Protein AF-A0A7C9CCK3-F1 (afdb_monomer)

Radius of gyration: 20.51 Å; Cα contacts (8 Å, |Δi|>4): 71; chains: 1; bounding box: 43×39×55 Å

Foldseek 3Di:
DVVVLVVLLVVLQVLLVVLVVLQVVLVPDPVLDFDDDDPPDPDGDDGDPNSVVSNVSSVVSNVSSVVSNVVSPLVVLPVVFDPVDPVRVVVSVVVVVVVVVVVVVVVVCCVPVVVVVD

InterPro domains:
  IPR000109 Proton-dependent oligopeptide transporter family [PF00854] (15-118)
  IPR036259 MFS transporter superfamily [G3DSA:1.20.1250.20] (3-118)

Structure (mmCIF, N/CA/C/O backbone):
data_AF-A0A7C9CCK3-F1
#
_entry.id   AF-A0A7C9CCK3-F1
#
loop_
_atom_site.group_PDB
_atom_site.id
_atom_site.type_symbol
_atom_site.label_atom_id
_atom_site.label_alt_id
_atom_site.label_comp_id
_atom_site.label_asym_id
_atom_site.label_entity_id
_atom_site.label_seq_id
_atom_site.pdbx_PDB_ins_code
_atom_site.Cartn_x
_atom_site.Cartn_y
_atom_site.Cartn_z
_atom_site.occupancy
_atom_site.B_iso_or_equiv
_atom_site.auth_seq_id
_atom_site.auth_comp_id
_atom_site.auth_asym_id
_atom_site.auth_atom_id
_atom_site.pdbx_PDB_model_num
ATOM 1 N N . VAL A 1 1 ? -2.995 17.988 18.846 1.00 60.59 1 VAL A N 1
ATOM 2 C CA . VAL A 1 1 ? -3.009 16.570 18.413 1.00 60.59 1 VAL A CA 1
ATOM 3 C C . VAL A 1 1 ? -3.715 16.425 17.073 1.00 60.59 1 VAL A C 1
ATOM 5 O O . VAL A 1 1 ? -3.047 16.139 16.092 1.00 60.59 1 VAL A O 1
ATOM 8 N N . ILE A 1 2 ? -5.003 16.766 16.986 1.00 62.59 2 ILE A N 1
ATOM 9 C CA . ILE A 1 2 ? -5.821 16.626 15.769 1.00 62.59 2 ILE A CA 1
ATOM 10 C C . ILE A 1 2 ? -5.230 17.357 14.538 1.00 62.59 2 ILE A C 1
ATOM 12 O O . ILE A 1 2 ? -5.031 16.743 13.496 1.00 62.59 2 ILE A O 1
ATOM 16 N N . VAL A 1 3 ? -4.847 18.636 14.652 1.00 64.19 3 VAL A N 1
ATOM 17 C CA . VAL A 1 3 ? -4.257 19.411 13.529 1.00 64.19 3 VAL A CA 1
ATOM 18 C C . VAL A 1 3 ? -2.917 18.828 13.048 1.00 64.19 3 VAL A C 1
ATOM 20 O O . VAL A 1 3 ? -2.650 18.770 11.849 1.00 64.19 3 VAL A O 1
ATOM 23 N N . THR A 1 4 ? -2.091 18.337 13.974 1.00 67.56 4 THR A N 1
ATOM 24 C CA . THR 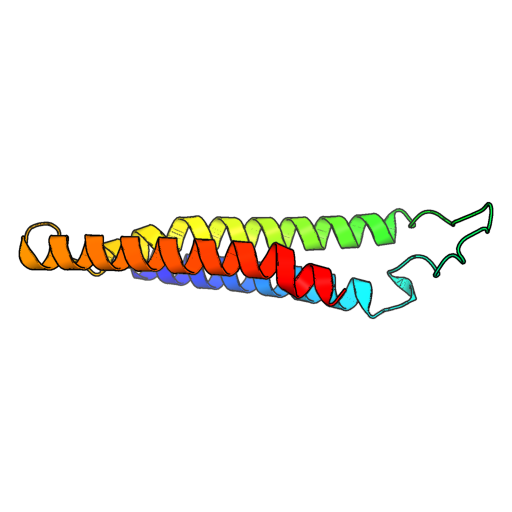A 1 4 ? -0.809 17.679 13.673 1.00 67.56 4 THR A CA 1
ATOM 25 C C . THR A 1 4 ? -1.024 16.338 12.962 1.00 67.56 4 THR A C 1
ATOM 27 O O . THR A 1 4 ? -0.311 16.030 12.009 1.00 67.56 4 THR A O 1
ATOM 30 N N . GLN A 1 5 ? -2.053 15.585 13.366 1.00 72.19 5 GLN A N 1
ATOM 31 C CA . GLN A 1 5 ? -2.449 14.319 12.749 1.00 72.19 5 GLN A CA 1
ATOM 32 C C . GLN A 1 5 ? -2.942 14.523 11.309 1.00 72.19 5 GLN A C 1
ATOM 34 O O . GLN A 1 5 ? -2.554 13.775 10.413 1.00 72.19 5 GLN A O 1
ATOM 39 N N . TYR A 1 6 ? -3.743 15.560 11.046 1.00 78.56 6 TYR A N 1
ATOM 40 C CA . TYR A 1 6 ? -4.182 15.893 9.685 1.00 78.56 6 TYR A CA 1
ATOM 41 C C . TYR A 1 6 ? -3.017 16.310 8.778 1.00 78.56 6 TYR A C 1
ATOM 43 O O . TYR A 1 6 ? -2.932 15.844 7.642 1.00 78.56 6 TYR A O 1
ATOM 51 N N . GLY A 1 7 ? -2.087 17.130 9.282 1.00 81.56 7 GLY A N 1
ATOM 52 C CA . GLY A 1 7 ? -0.897 17.535 8.528 1.00 81.56 7 GLY A CA 1
ATOM 53 C C . GLY A 1 7 ? 0.002 16.352 8.154 1.00 81.56 7 GLY A C 1
ATOM 54 O O . GLY A 1 7 ? 0.417 16.229 7.002 1.00 81.56 7 GLY A O 1
ATOM 55 N N . PHE A 1 8 ? 0.244 15.439 9.099 1.00 86.00 8 PHE A N 1
ATOM 56 C CA . PHE A 1 8 ? 1.011 14.220 8.839 1.00 86.00 8 PHE A CA 1
ATOM 57 C C . PHE A 1 8 ? 0.310 13.300 7.829 1.00 86.00 8 PHE A C 1
ATOM 59 O O . PHE A 1 8 ? 0.958 12.809 6.907 1.00 86.00 8 PHE A O 1
ATOM 66 N N . ASN A 1 9 ? -1.013 13.124 7.940 1.00 86.00 9 ASN A N 1
ATOM 67 C CA . ASN A 1 9 ? -1.789 12.329 6.985 1.00 86.00 9 ASN A CA 1
ATOM 68 C C . ASN A 1 9 ? -1.691 12.882 5.554 1.00 86.00 9 ASN A C 1
ATOM 70 O O . ASN A 1 9 ? -1.452 12.121 4.618 1.00 86.00 9 ASN A O 1
ATOM 74 N N . LEU A 1 10 ? -1.809 14.201 5.371 1.00 88.88 10 LEU A N 1
ATOM 75 C CA . LEU A 1 10 ? -1.656 14.828 4.053 1.00 88.88 10 LEU A CA 1
ATOM 76 C C . LEU A 1 10 ? -0.251 14.617 3.476 1.00 88.88 10 LEU A C 1
ATOM 78 O O . LEU A 1 10 ? -0.113 14.286 2.296 1.00 88.88 10 LEU A O 1
ATOM 82 N N . LEU A 1 11 ? 0.784 14.741 4.312 1.00 91.06 11 LEU A N 1
ATOM 83 C CA . LEU A 1 11 ? 2.164 14.474 3.915 1.00 91.06 11 LEU A CA 1
ATOM 84 C C . LEU A 1 11 ? 2.329 13.027 3.426 1.00 91.06 11 LEU A C 1
ATOM 86 O O . LEU A 1 11 ? 2.771 12.814 2.298 1.00 91.06 11 LEU A O 1
ATOM 90 N N . VAL A 1 12 ? 1.945 12.026 4.225 1.00 92.56 12 VAL A N 1
ATOM 91 C CA . VAL A 1 12 ? 2.145 10.612 3.852 1.00 92.56 12 VAL A CA 1
ATOM 92 C C . VAL A 1 12 ? 1.308 10.202 2.640 1.00 92.56 12 VAL A C 1
ATOM 94 O O . VAL A 1 12 ? 1.777 9.413 1.819 1.00 92.56 12 VAL A O 1
ATOM 97 N N . ILE A 1 13 ? 0.114 10.782 2.468 1.00 92.25 13 ILE A N 1
ATOM 98 C CA . ILE A 1 13 ? -0.706 10.593 1.264 1.00 92.25 13 ILE A CA 1
ATOM 99 C C . ILE A 1 13 ? 0.017 11.162 0.041 1.00 92.25 13 ILE A C 1
ATOM 101 O O . ILE A 1 13 ? 0.121 10.469 -0.971 1.00 92.25 13 ILE A O 1
ATOM 105 N N . SER A 1 14 ? 0.568 12.377 0.128 1.00 93.88 14 SER A N 1
ATOM 106 C CA . SER A 1 14 ? 1.310 12.981 -0.985 1.00 93.88 14 SER A CA 1
ATOM 107 C C . SER A 1 14 ? 2.535 12.148 -1.387 1.00 93.88 14 SER A C 1
ATOM 109 O O . SER A 1 14 ? 2.751 11.905 -2.575 1.00 93.88 14 SER A O 1
ATOM 111 N N . VAL A 1 15 ? 3.274 11.614 -0.408 1.00 94.56 15 VAL A N 1
ATOM 112 C CA . VAL A 1 15 ? 4.430 10.735 -0.641 1.00 94.56 15 VAL A CA 1
ATOM 113 C C . VAL A 1 15 ? 4.006 9.428 -1.313 1.00 94.56 15 VAL A C 1
ATOM 115 O O . VAL A 1 15 ? 4.632 8.997 -2.282 1.00 94.56 15 VAL A O 1
ATOM 118 N N . ARG A 1 16 ? 2.909 8.814 -0.851 1.00 94.44 16 ARG A N 1
ATOM 119 C CA . ARG A 1 16 ? 2.366 7.595 -1.464 1.00 94.44 16 ARG A CA 1
ATOM 120 C C . ARG A 1 16 ? 1.949 7.832 -2.915 1.00 94.44 16 ARG A C 1
ATOM 122 O O . ARG A 1 16 ? 2.251 7.004 -3.771 1.00 94.44 16 ARG A O 1
ATOM 129 N N . LEU A 1 17 ? 1.271 8.950 -3.191 1.00 94.75 17 LEU A N 1
ATOM 130 C CA . LEU A 1 17 ? 0.829 9.312 -4.540 1.00 94.75 17 LEU A CA 1
ATOM 131 C C . LEU A 1 17 ? 2.015 9.479 -5.488 1.00 94.75 17 LEU A C 1
ATOM 133 O O . LEU A 1 17 ? 1.977 8.953 -6.598 1.00 94.75 17 LEU A O 1
ATOM 137 N N . GLN A 1 18 ? 3.083 10.145 -5.049 1.00 94.81 18 GLN A N 1
ATOM 138 C CA . GLN A 1 18 ? 4.312 10.260 -5.836 1.00 94.81 18 GLN A CA 1
ATOM 139 C C . GLN A 1 18 ? 4.932 8.886 -6.113 1.00 94.81 18 GLN A C 1
ATOM 141 O O . GLN A 1 18 ? 5.227 8.583 -7.266 1.00 94.81 18 GLN A O 1
ATOM 146 N N . GLY A 1 19 ? 5.063 8.028 -5.094 1.00 94.94 19 GLY A N 1
ATOM 147 C CA . GLY A 1 19 ? 5.621 6.681 -5.247 1.00 94.94 19 GLY A CA 1
ATOM 148 C C . GLY A 1 19 ? 4.869 5.829 -6.273 1.00 94.94 19 GLY A C 1
ATOM 149 O O . GLY A 1 19 ? 5.483 5.311 -7.205 1.00 94.94 19 GLY A O 1
ATOM 150 N N . VAL A 1 20 ? 3.538 5.752 -6.158 1.00 94.62 20 VAL A N 1
ATOM 151 C CA . VAL A 1 20 ? 2.695 4.980 -7.089 1.00 94.62 20 VAL A CA 1
ATOM 152 C C . VAL A 1 20 ? 2.714 5.592 -8.489 1.00 94.62 20 VAL A C 1
ATOM 154 O O . VAL A 1 20 ? 2.793 4.861 -9.469 1.00 94.62 20 VAL A O 1
ATOM 157 N N . THR A 1 21 ? 2.709 6.923 -8.602 1.00 94.50 21 THR A N 1
ATOM 158 C CA . THR A 1 21 ? 2.779 7.604 -9.905 1.00 94.50 21 THR A CA 1
ATOM 159 C C . THR A 1 21 ? 4.086 7.286 -10.626 1.00 94.50 21 THR A C 1
ATOM 161 O O . THR A 1 21 ? 4.063 6.936 -11.803 1.00 94.50 21 THR A O 1
ATOM 164 N N . ILE A 1 22 ? 5.226 7.348 -9.928 1.00 93.56 22 ILE A N 1
ATOM 165 C CA . ILE A 1 22 ? 6.531 6.996 -10.506 1.00 93.56 22 ILE A CA 1
ATOM 166 C C . ILE A 1 22 ? 6.541 5.521 -10.927 1.00 93.56 22 ILE A C 1
ATOM 168 O O . ILE A 1 22 ? 7.027 5.200 -12.011 1.00 93.56 22 ILE A O 1
ATOM 172 N N . LEU A 1 23 ? 5.961 4.634 -10.113 1.00 93.00 23 LEU A N 1
ATOM 173 C CA . LEU A 1 23 ? 5.877 3.205 -10.413 1.00 93.00 23 LEU A CA 1
ATOM 174 C C . LEU A 1 23 ? 5.062 2.944 -11.691 1.00 93.00 23 LEU A C 1
ATOM 176 O O . LEU A 1 23 ? 5.532 2.242 -12.582 1.00 93.00 23 LEU A O 1
ATOM 180 N N . THR A 1 24 ? 3.899 3.584 -11.831 1.00 92.44 24 THR A N 1
ATOM 181 C CA . THR A 1 24 ? 3.053 3.506 -13.033 1.00 92.44 24 THR A CA 1
ATOM 182 C C . THR A 1 24 ? 3.752 4.077 -14.268 1.00 92.44 24 THR A C 1
ATOM 184 O O . THR A 1 24 ? 3.698 3.499 -15.350 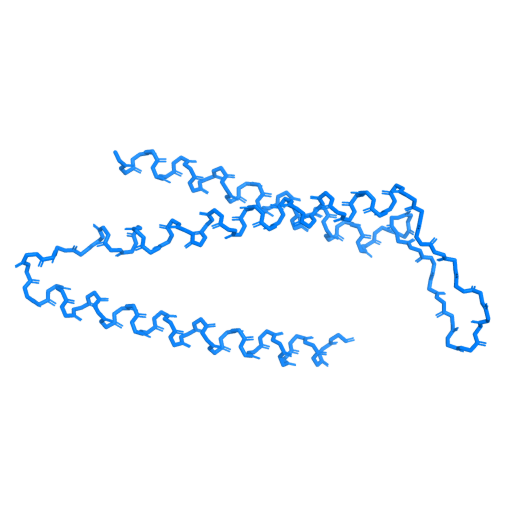1.00 92.44 24 THR A O 1
ATOM 187 N N . ILE A 1 25 ? 4.461 5.199 -14.132 1.00 91.00 25 ILE A N 1
ATOM 188 C CA . ILE A 1 25 ? 5.232 5.776 -15.242 1.00 91.00 25 ILE A CA 1
ATOM 189 C C . ILE A 1 25 ? 6.348 4.813 -15.684 1.00 91.00 25 ILE A C 1
ATOM 191 O O . ILE A 1 25 ? 6.585 4.652 -16.883 1.00 91.00 25 ILE A O 1
ATOM 195 N N . SER A 1 26 ? 6.993 4.132 -14.732 1.00 88.75 26 SER A N 1
ATOM 196 C CA . SER A 1 26 ? 8.059 3.160 -14.993 1.00 88.75 26 SER A CA 1
ATOM 197 C C . SER A 1 26 ? 7.588 1.941 -15.794 1.00 88.75 26 SER A C 1
ATOM 199 O O . SER A 1 26 ? 8.387 1.365 -16.530 1.00 88.75 26 SER A O 1
ATOM 201 N N . THR A 1 27 ? 6.317 1.537 -15.676 1.00 86.88 27 THR A N 1
ATOM 202 C CA . THR A 1 27 ? 5.764 0.390 -16.422 1.00 86.88 27 THR A CA 1
ATOM 203 C C . THR A 1 27 ? 5.246 0.771 -17.810 1.00 86.88 27 THR A C 1
ATOM 205 O O . THR A 1 27 ? 5.299 -0.054 -18.730 1.00 86.88 27 THR A O 1
ATOM 208 N N . ILE A 1 28 ? 4.792 2.018 -17.985 1.00 86.94 28 ILE A N 1
ATOM 209 C CA . ILE A 1 28 ? 4.255 2.533 -19.253 1.00 86.94 28 ILE A CA 1
ATOM 210 C C . ILE A 1 28 ? 5.375 2.962 -20.209 1.00 86.94 28 ILE A C 1
ATOM 212 O O . ILE A 1 28 ? 5.289 2.696 -21.408 1.00 86.94 28 ILE A O 1
ATOM 216 N N . ILE A 1 29 ? 6.431 3.621 -19.714 1.00 87.12 29 ILE A N 1
ATOM 217 C CA . ILE A 1 29 ? 7.494 4.153 -20.576 1.00 87.12 29 ILE A CA 1
ATOM 218 C C . ILE A 1 29 ? 8.471 3.030 -20.973 1.00 87.12 29 ILE A C 1
ATOM 220 O O . ILE A 1 29 ? 9.194 2.516 -20.116 1.00 87.12 29 ILE A O 1
ATOM 224 N N . PRO A 1 30 ? 8.595 2.692 -22.272 1.00 78.38 30 PRO A N 1
ATOM 225 C CA . PRO A 1 30 ? 9.447 1.596 -22.732 1.00 78.38 30 PRO A CA 1
ATOM 226 C C . PRO A 1 30 ? 10.945 1.818 -22.466 1.00 78.38 30 PRO A C 1
ATOM 228 O O . PRO A 1 30 ? 11.685 0.848 -22.386 1.00 78.38 30 PRO A O 1
ATOM 231 N N . SER A 1 31 ? 11.397 3.062 -22.26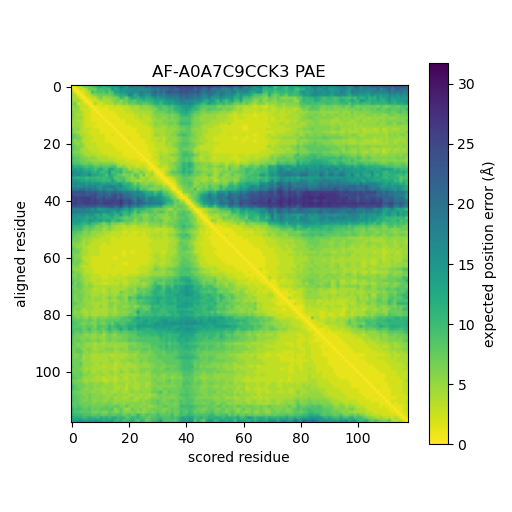7 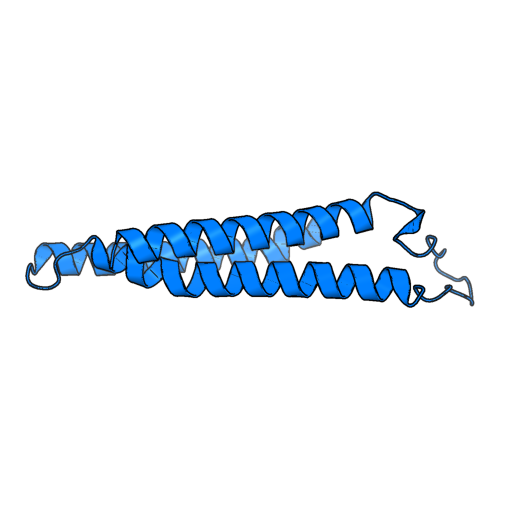1.00 77.44 31 SER A N 1
ATOM 232 C CA . SER A 1 31 ? 12.786 3.373 -21.883 1.00 77.44 31 SER A CA 1
ATOM 233 C C . SER A 1 31 ? 13.113 3.052 -20.416 1.00 77.44 31 SER A C 1
ATOM 235 O O . SER A 1 31 ? 14.284 2.884 -20.072 1.00 77.44 31 SER A O 1
ATOM 237 N N . LEU A 1 32 ? 12.104 2.977 -19.539 1.00 75.62 32 LEU A N 1
ATOM 238 C CA . LEU A 1 32 ? 12.271 2.705 -18.104 1.00 75.62 3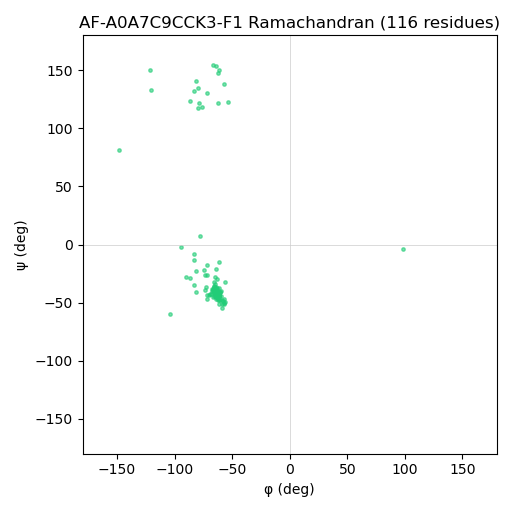2 LEU A CA 1
ATOM 239 C C . LEU A 1 32 ? 12.109 1.221 -17.748 1.00 75.62 32 LEU A C 1
ATOM 241 O O . LEU A 1 32 ? 12.331 0.846 -16.599 1.00 75.62 32 LEU A O 1
ATOM 245 N N . ARG A 1 33 ? 11.794 0.373 -18.732 1.00 80.12 33 ARG A N 1
ATOM 246 C CA . ARG A 1 33 ? 11.709 -1.083 -18.584 1.00 80.12 33 ARG A CA 1
ATOM 247 C C . ARG A 1 33 ? 12.668 -1.792 -19.547 1.00 80.12 33 ARG A C 1
ATOM 249 O O . ARG A 1 33 ? 12.957 -1.258 -20.619 1.00 80.12 33 ARG A O 1
ATOM 256 N N . PRO A 1 34 ? 13.189 -2.977 -19.195 1.00 78.44 34 PRO A N 1
ATOM 257 C CA . PRO A 1 34 ? 13.920 -3.802 -20.148 1.00 78.44 34 PRO A CA 1
ATOM 258 C C . PRO A 1 34 ? 12.992 -4.260 -21.293 1.00 78.44 34 PRO A C 1
ATOM 260 O O . PRO A 1 34 ? 11.773 -4.346 -21.106 1.00 78.44 34 PRO A O 1
ATOM 263 N N . PRO A 1 35 ? 13.537 -4.536 -22.491 1.00 77.38 35 PRO A N 1
ATOM 264 C CA . PRO A 1 35 ? 12.753 -5.050 -23.609 1.00 77.38 35 PRO A CA 1
ATOM 265 C C . PRO A 1 35 ? 12.154 -6.424 -23.275 1.00 77.38 35 PRO A C 1
ATOM 267 O O . PRO A 1 35 ? 12.755 -7.219 -22.554 1.00 77.38 35 PRO A O 1
ATOM 270 N N . THR A 1 36 ? 10.966 -6.710 -23.812 1.00 73.25 36 THR A N 1
ATOM 271 C CA . THR A 1 36 ? 10.272 -7.990 -23.611 1.00 73.25 36 THR A CA 1
ATOM 272 C C . THR A 1 36 ? 11.096 -9.139 -24.186 1.00 73.25 36 THR A C 1
ATOM 274 O O . THR A 1 36 ? 11.386 -9.146 -25.383 1.00 73.25 36 THR A O 1
ATOM 277 N N . CYS A 1 37 ? 11.452 -10.120 -23.358 1.00 76.38 37 CYS A N 1
ATOM 278 C CA . CYS A 1 37 ? 12.091 -11.343 -23.831 1.00 76.38 37 CYS A CA 1
ATOM 279 C C . CYS A 1 37 ? 11.047 -12.323 -24.370 1.00 76.38 37 CYS A C 1
ATOM 281 O O . CYS A 1 37 ? 9.989 -12.488 -23.768 1.00 76.38 37 CYS A O 1
ATOM 283 N N . GLN A 1 38 ? 11.363 -13.012 -25.466 1.00 71.38 38 GLN A N 1
ATOM 284 C CA . GLN A 1 38 ? 10.580 -14.166 -25.904 1.00 71.38 38 GLN A CA 1
ATOM 285 C C . GLN A 1 38 ? 10.964 -15.400 -25.085 1.00 71.38 38 GLN A C 1
ATOM 287 O O . GLN A 1 38 ? 12.156 -15.676 -24.894 1.00 71.38 38 GLN A O 1
ATOM 292 N N . GLU A 1 39 ? 9.956 -16.147 -24.634 1.00 61.12 39 GLU A N 1
ATOM 293 C CA . GLU A 1 39 ? 10.145 -17.454 -24.005 1.00 61.12 39 GLU A CA 1
ATOM 294 C C . GLU A 1 39 ? 10.968 -18.364 -24.934 1.00 61.12 39 GLU A C 1
ATOM 296 O O . GLU A 1 39 ? 10.625 -18.555 -26.100 1.00 61.12 39 GLU A O 1
ATOM 301 N N . GLY A 1 40 ? 12.100 -18.875 -24.439 1.00 64.31 40 GLY A N 1
ATOM 302 C CA . GLY A 1 40 ? 13.029 -19.719 -25.205 1.00 64.31 40 GLY A CA 1
ATOM 303 C C . GLY A 1 40 ? 14.258 -19.009 -25.794 1.00 64.31 40 GLY A C 1
ATOM 304 O O . GLY A 1 40 ? 15.129 -19.680 -26.344 1.00 64.31 40 GLY A O 1
ATOM 305 N N . SER A 1 41 ? 14.387 -17.685 -25.650 1.00 62.28 41 SER A N 1
ATOM 306 C CA . SER A 1 41 ? 15.624 -16.966 -26.000 1.00 62.28 41 SER A CA 1
ATOM 307 C C . SER A 1 41 ? 16.653 -17.031 -24.860 1.00 62.28 41 SER A C 1
ATOM 309 O O . SER A 1 41 ? 16.346 -16.776 -23.699 1.00 62.28 41 SER A O 1
ATOM 311 N N . SER A 1 42 ? 17.904 -17.372 -25.178 1.00 61.62 42 SER A N 1
ATOM 312 C CA . SER A 1 42 ? 18.976 -17.604 -24.195 1.00 61.62 42 SER A CA 1
ATOM 313 C C . SER A 1 42 ? 19.607 -16.329 -23.616 1.00 61.62 42 SER A C 1
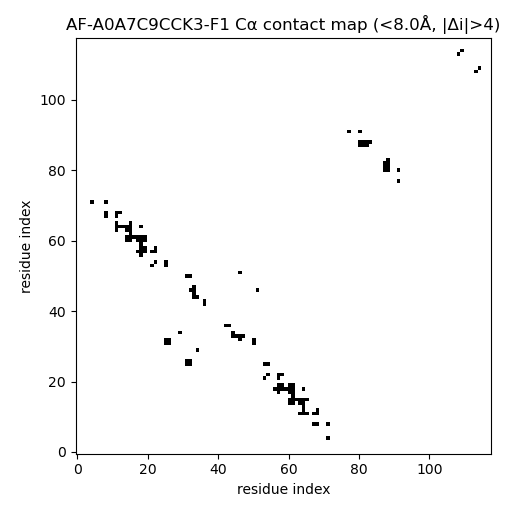ATOM 315 O O . SER A 1 42 ? 20.616 -16.413 -22.922 1.00 61.62 42 SER A O 1
ATOM 317 N N . SER A 1 43 ? 19.070 -15.143 -23.916 1.00 62.81 43 SER A N 1
ATOM 318 C CA . SER A 1 43 ? 19.670 -13.868 -23.511 1.00 62.81 43 SER A CA 1
ATOM 319 C C . SER A 1 43 ? 18.599 -12.807 -23.263 1.00 62.81 43 SER A C 1
ATOM 321 O O . SER A 1 43 ? 18.310 -11.971 -24.119 1.00 62.81 43 SER A O 1
ATOM 323 N N . CYS A 1 44 ? 17.993 -12.842 -22.074 1.00 72.88 44 CYS A N 1
ATOM 324 C CA . CYS A 1 44 ? 17.320 -11.664 -21.535 1.00 72.88 44 CYS A CA 1
ATOM 325 C C . CYS A 1 44 ? 18.361 -10.628 -21.117 1.00 72.88 44 CYS A C 1
ATOM 327 O O . CYS A 1 44 ? 19.284 -10.934 -20.361 1.00 72.88 44 CYS A O 1
ATOM 329 N N . ILE A 1 45 ? 18.177 -9.383 -21.549 1.00 77.38 45 ILE A N 1
ATOM 330 C CA . ILE A 1 45 ? 19.003 -8.264 -21.094 1.00 77.38 45 ILE A CA 1
ATOM 331 C C . ILE A 1 45 ? 18.503 -7.850 -19.705 1.00 77.38 45 ILE A C 1
ATOM 333 O O . ILE A 1 45 ? 17.331 -7.506 -19.543 1.00 77.38 45 ILE A O 1
ATOM 337 N N . GLN A 1 46 ? 19.379 -7.892 -18.696 1.00 77.88 46 GLN A N 1
ATOM 338 C CA . GLN A 1 46 ? 19.045 -7.388 -17.361 1.00 77.88 46 GLN A CA 1
ATOM 339 C C . GLN A 1 46 ? 18.722 -5.889 -17.393 1.00 77.88 46 GLN A C 1
ATOM 341 O O . GLN A 1 46 ? 19.267 -5.130 -18.195 1.00 77.88 46 GLN A O 1
ATOM 346 N N . ALA A 1 47 ? 17.856 -5.462 -16.471 1.00 78.75 47 ALA A N 1
ATOM 347 C CA . ALA A 1 47 ? 17.537 -4.054 -16.277 1.00 78.75 47 ALA A CA 1
ATOM 348 C C . ALA A 1 47 ? 18.804 -3.235 -15.986 1.00 78.75 47 ALA A C 1
ATOM 350 O O . ALA A 1 47 ? 19.668 -3.645 -15.207 1.00 78.75 47 ALA A O 1
ATOM 351 N N . ASN A 1 48 ? 18.897 -2.055 -16.596 1.00 84.38 48 ASN A N 1
ATOM 352 C CA . ASN A 1 48 ? 20.007 -1.134 -16.364 1.00 84.38 48 ASN A CA 1
ATOM 353 C C . ASN A 1 48 ? 19.965 -0.598 -14.915 1.00 84.38 48 ASN A C 1
ATOM 355 O O . ASN A 1 48 ? 18.892 -0.490 -14.317 1.00 84.38 48 ASN A O 1
ATOM 359 N N . GLY A 1 49 ? 21.109 -0.194 -14.355 1.00 85.69 49 GLY A N 1
ATOM 360 C CA . GLY A 1 49 ? 21.203 0.354 -12.998 1.00 85.69 49 GLY A CA 1
ATOM 361 C C . GLY A 1 49 ? 20.291 1.565 -12.764 1.00 85.69 49 GLY A C 1
ATOM 362 O O . GLY A 1 49 ? 19.744 1.723 -11.676 1.00 85.69 49 GLY A O 1
ATOM 363 N N . THR A 1 50 ? 20.044 2.377 -13.795 1.00 84.56 50 THR A N 1
ATOM 364 C CA . THR A 1 50 ? 19.097 3.503 -13.733 1.00 84.56 50 THR A CA 1
ATOM 365 C C . THR A 1 50 ? 17.637 3.048 -13.656 1.00 84.56 50 THR A C 1
ATOM 367 O O . THR A 1 50 ? 16.889 3.569 -12.833 1.00 84.56 50 THR A O 1
ATOM 370 N N . GLN A 1 51 ? 17.237 2.049 -14.452 1.00 87.38 51 GLN A N 1
ATOM 371 C CA . GLN A 1 51 ? 15.890 1.458 -14.417 1.00 87.38 51 GLN A CA 1
ATOM 372 C C . GLN A 1 51 ? 15.617 0.826 -13.048 1.00 87.38 51 GLN A C 1
ATOM 374 O O . GLN A 1 51 ? 14.577 1.061 -12.434 1.00 87.38 51 GLN A O 1
ATOM 379 N N . LEU A 1 52 ? 16.603 0.093 -12.525 1.00 89.50 52 LEU A N 1
ATOM 380 C CA . LEU A 1 52 ? 16.524 -0.522 -11.207 1.00 89.50 52 LEU A CA 1
ATOM 381 C C . LEU A 1 52 ? 16.473 0.526 -10.085 1.00 89.50 52 LEU A C 1
ATOM 383 O O . LEU A 1 52 ? 15.705 0.367 -9.139 1.00 89.50 52 LEU A O 1
ATOM 387 N N . GLY A 1 53 ? 17.254 1.605 -10.196 1.00 91.19 53 GLY A N 1
ATOM 388 C CA . GLY A 1 53 ? 17.265 2.702 -9.228 1.00 91.19 53 GLY A CA 1
ATOM 389 C C . GLY A 1 53 ? 15.928 3.442 -9.149 1.00 91.19 53 GLY A C 1
ATOM 390 O O . GLY A 1 53 ? 15.422 3.672 -8.051 1.00 91.19 53 GLY A O 1
ATOM 391 N N . VAL A 1 54 ? 15.316 3.753 -10.298 1.00 90.38 54 VAL A N 1
ATOM 392 C CA . VAL A 1 54 ? 13.984 4.383 -10.361 1.00 90.38 54 VAL A CA 1
ATOM 393 C C . VAL A 1 54 ? 12.918 3.471 -9.752 1.00 90.38 54 VAL A C 1
ATOM 395 O O . VAL A 1 54 ? 12.105 3.936 -8.953 1.00 90.38 54 VAL A O 1
ATOM 398 N N . LEU A 1 55 ? 12.960 2.171 -10.060 1.00 91.31 55 LEU A N 1
ATOM 399 C CA . LEU A 1 55 ? 12.042 1.190 -9.485 1.00 91.31 55 LEU A CA 1
ATOM 400 C C . LEU A 1 55 ? 12.164 1.120 -7.954 1.00 91.31 55 LEU A C 1
ATOM 402 O O . LEU A 1 55 ? 11.155 1.186 -7.254 1.00 91.31 55 LEU A O 1
ATOM 406 N N . HIS A 1 56 ? 13.386 1.034 -7.419 1.00 93.75 56 HIS A N 1
ATOM 407 C CA . HIS A 1 56 ? 13.608 0.994 -5.970 1.00 93.75 56 HIS A CA 1
ATOM 408 C C . HIS A 1 56 ? 13.140 2.274 -5.284 1.00 93.75 56 HIS A C 1
ATOM 410 O O . HIS A 1 56 ? 12.501 2.208 -4.236 1.00 93.75 56 HIS A O 1
ATOM 416 N N . LEU A 1 57 ? 13.414 3.435 -5.879 1.00 94.00 57 LEU A N 1
ATOM 417 C CA . LEU A 1 57 ? 12.938 4.710 -5.355 1.00 94.00 57 LEU A CA 1
ATOM 418 C C . LEU A 1 57 ? 11.404 4.738 -5.275 1.00 94.00 57 LEU A C 1
ATOM 420 O O . LEU A 1 57 ? 10.849 5.083 -4.232 1.00 94.00 57 LEU A O 1
ATOM 424 N N . ALA A 1 58 ? 10.720 4.326 -6.345 1.00 94.25 58 ALA A N 1
ATOM 425 C CA . ALA A 1 58 ? 9.262 4.268 -6.389 1.00 94.25 58 ALA A CA 1
ATOM 426 C C . ALA A 1 58 ? 8.684 3.306 -5.337 1.00 94.25 58 ALA A C 1
ATOM 428 O O . ALA A 1 58 ? 7.724 3.646 -4.637 1.00 94.25 58 ALA A O 1
ATOM 429 N N . LEU A 1 59 ? 9.296 2.128 -5.177 1.00 94.31 59 LEU A N 1
ATOM 430 C CA . LEU A 1 59 ? 8.910 1.142 -4.167 1.00 94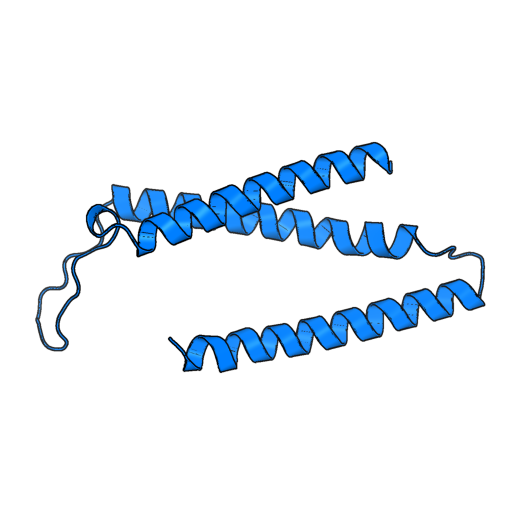.31 59 LEU A CA 1
ATOM 431 C C . LEU A 1 59 ? 9.110 1.673 -2.745 1.00 94.31 59 LEU A C 1
ATOM 433 O O . LEU A 1 59 ? 8.200 1.553 -1.927 1.00 94.31 59 LEU A O 1
ATOM 437 N N . TYR A 1 60 ? 10.245 2.312 -2.452 1.00 95.94 60 TYR A N 1
ATOM 438 C CA . TYR A 1 60 ? 10.507 2.874 -1.126 1.00 95.94 60 TYR A CA 1
ATOM 439 C C . TYR A 1 60 ? 9.556 4.019 -0.778 1.00 95.94 60 TYR A C 1
ATOM 441 O O . TYR A 1 60 ? 9.035 4.048 0.336 1.00 95.94 60 TYR A O 1
ATOM 449 N N . LEU A 1 61 ? 9.265 4.919 -1.721 1.00 93.94 61 LEU A N 1
ATOM 450 C CA . LEU A 1 61 ? 8.279 5.988 -1.520 1.00 93.94 61 LEU A CA 1
ATOM 451 C C . LEU A 1 61 ? 6.879 5.417 -1.259 1.00 93.94 61 LEU A C 1
ATOM 453 O O . LEU A 1 61 ? 6.182 5.847 -0.338 1.00 93.94 61 LEU A O 1
ATOM 457 N N . THR A 1 62 ? 6.484 4.400 -2.028 1.00 94.62 62 THR A N 1
ATOM 458 C CA . THR A 1 62 ? 5.188 3.727 -1.867 1.00 94.62 62 THR A CA 1
ATOM 459 C C . THR A 1 62 ? 5.092 3.002 -0.524 1.00 94.62 62 THR A C 1
ATOM 461 O O . THR A 1 62 ? 4.073 3.117 0.166 1.00 94.62 62 THR A O 1
ATOM 464 N N . ALA A 1 63 ? 6.147 2.288 -0.121 1.00 93.62 63 ALA A N 1
ATOM 465 C CA . ALA A 1 63 ? 6.221 1.583 1.155 1.00 93.62 63 ALA A CA 1
ATOM 466 C C . ALA A 1 63 ? 6.179 2.557 2.340 1.00 93.62 63 ALA A C 1
ATOM 468 O O . ALA A 1 63 ? 5.399 2.353 3.270 1.00 93.62 63 ALA A O 1
ATOM 469 N N . LEU A 1 64 ? 6.945 3.651 2.275 1.00 92.88 64 LEU A N 1
ATOM 470 C CA . LEU A 1 64 ? 6.975 4.684 3.308 1.00 92.88 64 LEU A CA 1
ATOM 471 C C . LEU A 1 64 ? 5.605 5.357 3.470 1.00 92.88 64 LEU A C 1
ATOM 473 O O . LEU A 1 64 ? 5.093 5.454 4.586 1.00 92.88 64 LEU A O 1
ATOM 477 N N . GLY A 1 65 ? 4.970 5.752 2.363 1.00 92.00 65 GLY A N 1
ATOM 478 C CA . GLY A 1 65 ? 3.634 6.350 2.391 1.00 92.00 65 GLY A CA 1
ATOM 479 C C . GLY A 1 65 ? 2.551 5.387 2.895 1.00 92.00 65 GLY A C 1
ATOM 480 O O . GLY A 1 65 ? 1.672 5.777 3.663 1.00 92.00 65 GLY A O 1
ATOM 481 N N . THR A 1 66 ? 2.627 4.106 2.522 1.00 91.50 66 THR A N 1
ATOM 482 C CA . THR A 1 66 ? 1.672 3.078 2.979 1.00 91.50 66 THR A CA 1
ATOM 483 C C . THR A 1 66 ? 1.841 2.768 4.467 1.00 91.50 66 THR A C 1
ATOM 485 O O . THR A 1 66 ? 0.846 2.674 5.189 1.00 91.50 66 THR A O 1
ATOM 488 N N . GLY A 1 67 ? 3.084 2.653 4.943 1.00 89.19 67 GLY A N 1
ATOM 489 C CA . GLY A 1 67 ? 3.391 2.421 6.354 1.00 89.19 67 GLY A CA 1
ATOM 490 C C . GLY A 1 67 ? 2.914 3.566 7.248 1.00 89.19 67 GLY A C 1
ATOM 491 O O . GLY A 1 67 ? 2.241 3.315 8.247 1.00 89.19 67 GLY A O 1
ATOM 492 N N . GLY A 1 68 ? 3.183 4.815 6.848 1.00 88.38 68 GLY A N 1
ATOM 493 C CA . GLY A 1 68 ? 2.755 6.003 7.593 1.00 88.38 68 GLY A CA 1
ATOM 494 C C . GLY A 1 68 ? 1.234 6.169 7.667 1.00 88.38 68 GLY A C 1
ATOM 495 O O . GLY A 1 68 ? 0.700 6.551 8.705 1.00 88.38 68 GLY A O 1
ATOM 496 N N . LEU A 1 69 ? 0.511 5.826 6.598 1.00 87.50 69 LEU A N 1
ATOM 497 C CA . LEU A 1 69 ? -0.954 5.850 6.608 1.00 87.50 69 LEU A CA 1
ATOM 498 C C . LEU A 1 69 ? -1.534 4.756 7.523 1.00 87.50 69 LEU A C 1
ATOM 500 O O . LEU A 1 69 ? -2.459 5.011 8.296 1.00 87.50 69 LEU A O 1
ATOM 504 N N . LYS A 1 70 ? -0.976 3.538 7.472 1.00 84.56 70 LYS A N 1
ATOM 505 C CA . LYS A 1 70 ? -1.453 2.401 8.276 1.00 84.56 70 LYS A CA 1
ATOM 506 C C . LYS A 1 70 ? -1.259 2.622 9.780 1.00 84.56 70 LYS A C 1
ATOM 508 O O . LYS A 1 70 ? -2.102 2.175 10.549 1.00 84.56 70 LYS A O 1
ATOM 513 N N . SER A 1 71 ? -0.196 3.307 10.208 1.00 84.94 71 SER A N 1
ATOM 514 C CA . SER A 1 71 ? 0.022 3.619 11.629 1.00 84.94 71 SER A CA 1
ATOM 515 C C . SER A 1 71 ? -0.940 4.682 12.170 1.00 84.94 71 SER A C 1
ATOM 517 O O . SER A 1 71 ? -1.239 4.688 13.361 1.00 84.94 71 SER A O 1
ATOM 519 N N . CYS A 1 72 ? -1.450 5.564 11.309 1.00 84.50 72 CYS A N 1
ATOM 520 C CA . CYS A 1 72 ? -2.306 6.679 11.717 1.00 84.50 72 CYS A CA 1
ATOM 521 C C . CYS A 1 72 ? -3.798 6.345 11.729 1.00 84.50 72 CYS A C 1
ATOM 523 O O . CYS A 1 72 ? -4.546 6.955 12.494 1.00 84.50 72 CYS A O 1
ATOM 525 N N . VAL A 1 73 ? -4.238 5.401 10.889 1.00 84.38 73 VAL A N 1
ATOM 526 C CA . VAL A 1 73 ? -5.668 5.111 10.688 1.00 84.38 73 VAL A CA 1
ATOM 527 C C . VAL A 1 73 ? -6.346 4.565 11.944 1.00 84.38 73 VAL A C 1
ATOM 529 O O . VAL A 1 73 ? -7.485 4.924 12.221 1.00 84.38 73 VAL A O 1
ATOM 532 N N . SER A 1 74 ? -5.654 3.733 12.728 1.00 84.31 74 SER A N 1
ATOM 533 C CA . SER A 1 74 ? -6.223 3.152 13.946 1.00 84.31 74 SER A CA 1
ATOM 534 C C . SER A 1 74 ? -6.373 4.190 15.050 1.00 84.31 74 SER A C 1
ATOM 536 O O . SER A 1 74 ? -7.429 4.241 15.662 1.00 84.31 74 SER A O 1
ATOM 538 N N . GLY A 1 75 ? -5.363 5.044 15.254 1.00 84.25 75 GLY A N 1
ATOM 539 C CA . GLY A 1 75 ? -5.432 6.130 16.236 1.00 84.25 75 GLY A CA 1
ATOM 540 C C . GLY A 1 75 ? -6.516 7.148 15.884 1.00 84.25 75 GLY A C 1
ATOM 541 O O . GLY A 1 75 ? -7.327 7.513 16.722 1.00 84.25 75 GLY A O 1
ATOM 542 N N . PHE A 1 76 ? -6.613 7.527 14.607 1.00 83.62 76 PHE A N 1
ATOM 543 C CA . PHE A 1 76 ? -7.687 8.410 14.154 1.00 83.62 76 PHE A CA 1
ATOM 544 C C . PHE A 1 76 ? -9.072 7.762 14.297 1.00 83.62 76 PHE A C 1
ATOM 546 O O . PHE A 1 76 ? -10.031 8.433 14.652 1.00 83.62 76 PHE A O 1
ATOM 553 N N . GLY A 1 77 ? -9.185 6.458 14.032 1.00 84.94 77 GLY A N 1
ATOM 554 C CA . GLY A 1 77 ? -10.430 5.716 14.208 1.00 84.94 77 GLY A CA 1
ATOM 555 C C . GLY A 1 77 ? -10.855 5.593 15.671 1.00 84.94 77 GLY A C 1
ATOM 556 O O . GLY A 1 77 ? -12.044 5.694 15.945 1.00 84.94 77 GLY A O 1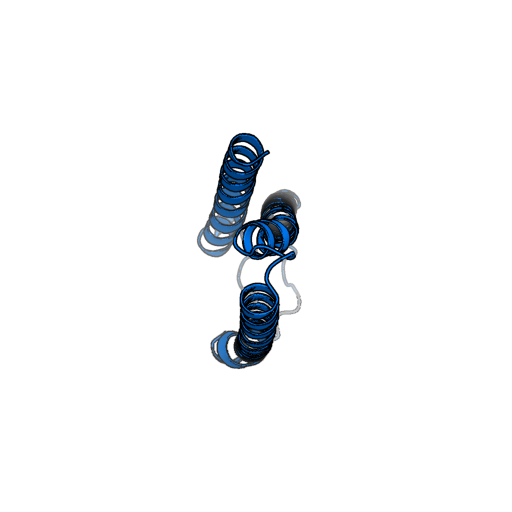
ATOM 557 N N . SER A 1 78 ? -9.914 5.398 16.601 1.00 85.62 78 SER A N 1
ATOM 558 C CA . SER A 1 78 ? -10.203 5.331 18.039 1.00 85.62 78 SER A CA 1
ATOM 559 C C . SER A 1 78 ? -10.536 6.693 18.638 1.00 85.62 78 SER A C 1
ATOM 561 O O . SER A 1 78 ? -11.441 6.764 19.456 1.00 85.62 78 SER A O 1
ATOM 563 N N . ASP A 1 79 ? -9.882 7.770 18.186 1.00 87.81 79 ASP A N 1
ATOM 564 C CA . ASP A 1 79 ? -10.118 9.142 18.671 1.00 87.81 79 ASP A CA 1
ATOM 565 C C . ASP A 1 79 ? -11.561 9.635 18.429 1.00 87.81 79 ASP A C 1
ATOM 567 O O . ASP A 1 79 ? -11.983 10.634 19.009 1.00 87.81 79 ASP A O 1
ATOM 571 N N . GLN A 1 80 ? -12.323 8.948 17.571 1.00 86.38 80 GLN A N 1
ATOM 572 C CA . GLN A 1 80 ? -13.727 9.247 17.281 1.00 86.38 80 GLN A CA 1
ATOM 573 C C . GLN A 1 80 ? -14.714 8.653 18.296 1.00 86.38 80 GLN A C 1
ATOM 575 O O . GLN A 1 80 ? -15.903 8.949 18.188 1.00 86.38 80 GLN A O 1
ATOM 580 N N . PHE A 1 81 ? -14.254 7.803 19.217 1.00 89.31 81 PHE A N 1
ATOM 581 C CA . PHE A 1 81 ? -15.086 7.122 20.206 1.00 89.31 81 PHE A CA 1
ATOM 582 C C . PHE A 1 81 ? -14.632 7.478 21.628 1.00 89.31 81 PHE A C 1
ATOM 584 O O . PHE A 1 81 ? -13.448 7.398 21.946 1.00 89.31 81 PHE A O 1
ATOM 591 N N . ASP A 1 82 ? -15.570 7.824 22.505 1.00 89.56 82 ASP A N 1
ATOM 592 C CA . ASP A 1 82 ? -15.318 8.000 23.935 1.00 89.56 82 ASP A CA 1
ATOM 593 C C . ASP A 1 82 ? -15.190 6.638 24.644 1.00 89.56 82 ASP A C 1
ATOM 595 O O . ASP A 1 82 ? -16.126 5.839 24.693 1.00 89.56 82 ASP A O 1
ATOM 599 N N . GLU A 1 83 ? -14.022 6.362 25.227 1.00 84.38 83 GLU A N 1
ATOM 600 C CA . GLU A 1 83 ? -13.761 5.114 25.956 1.00 84.38 83 GLU A CA 1
ATOM 601 C C . GLU A 1 83 ?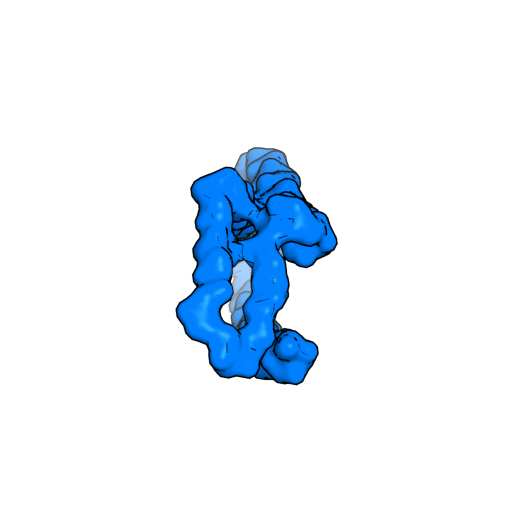 -14.489 5.027 27.308 1.00 84.38 83 GLU A C 1
ATOM 603 O O . GLU A 1 83 ? -14.616 3.933 27.876 1.00 84.38 83 GLU A O 1
ATOM 608 N N . THR A 1 84 ? -14.951 6.160 27.845 1.00 89.50 84 THR A N 1
ATOM 609 C CA . THR A 1 84 ? -15.632 6.227 29.144 1.00 89.50 84 THR A CA 1
ATOM 610 C C . THR A 1 84 ? -17.110 5.841 29.055 1.00 89.50 84 THR A C 1
ATOM 612 O O . THR A 1 84 ? -17.681 5.358 30.041 1.00 89.50 84 THR A O 1
ATOM 615 N N . ASP A 1 85 ? -17.708 5.956 27.867 1.00 93.00 85 ASP A N 1
ATOM 616 C CA . ASP A 1 85 ? -19.067 5.515 27.570 1.00 93.00 85 ASP A CA 1
ATOM 617 C C . ASP A 1 85 ? -19.075 4.030 27.152 1.00 93.00 85 ASP A C 1
ATOM 619 O O . ASP A 1 85 ? -18.411 3.591 26.207 1.00 93.00 85 ASP A O 1
ATOM 623 N N . LYS A 1 86 ? -19.851 3.214 27.876 1.00 90.31 86 LYS A N 1
ATOM 624 C CA . LYS A 1 86 ? -19.924 1.762 27.644 1.00 90.31 86 LYS A CA 1
ATOM 625 C C . LYS A 1 86 ? -20.531 1.406 26.287 1.00 90.31 86 LYS A C 1
ATOM 627 O O . LYS A 1 86 ? -20.093 0.421 25.685 1.00 90.31 86 LYS A O 1
ATOM 632 N N . ASP A 1 87 ? -21.519 2.167 25.829 1.00 91.44 87 ASP A N 1
ATOM 633 C CA . ASP A 1 87 ? -22.183 1.935 24.550 1.00 91.44 87 ASP A CA 1
ATOM 634 C C . ASP A 1 87 ? -21.263 2.355 23.402 1.00 91.44 87 ASP A C 1
ATOM 636 O O . ASP A 1 87 ? -21.157 1.656 22.391 1.00 91.44 87 ASP A O 1
ATOM 640 N N . GLU A 1 88 ? -20.536 3.458 23.567 1.00 90.69 88 GLU A N 1
ATOM 641 C CA . GLU A 1 88 ? -19.585 3.940 22.567 1.00 90.69 88 GLU A CA 1
ATOM 642 C C . GLU A 1 88 ? -18.379 3.016 22.398 1.00 90.69 88 GLU A C 1
ATOM 644 O O . GLU A 1 88 ? -18.001 2.678 21.273 1.00 90.69 88 GLU A O 1
ATOM 649 N N . ARG A 1 89 ? -17.865 2.473 23.502 1.00 89.50 89 ARG A N 1
ATOM 650 C CA . ARG A 1 89 ? -16.813 1.451 23.481 1.00 89.50 89 ARG A CA 1
ATOM 651 C C . ARG A 1 89 ? -17.248 0.166 22.763 1.00 89.50 89 ARG A C 1
ATOM 653 O O . ARG A 1 89 ? -16.457 -0.463 22.048 1.00 89.50 89 ARG A O 1
ATOM 660 N N . ALA A 1 90 ? -18.508 -0.244 22.924 1.00 91.06 90 ALA A N 1
ATOM 661 C CA . ALA A 1 90 ? -19.060 -1.391 22.201 1.00 91.06 90 ALA A CA 1
ATOM 662 C C . ALA A 1 90 ? -19.170 -1.113 20.688 1.00 91.06 90 ALA A C 1
ATOM 664 O O . ALA A 1 90 ? -18.843 -1.981 19.866 1.00 91.06 90 ALA A O 1
ATOM 665 N N . ARG A 1 91 ? -19.553 0.116 20.306 1.00 91.44 91 ARG A N 1
ATOM 666 C CA . ARG A 1 91 ? -19.560 0.570 18.904 1.00 91.44 91 ARG A CA 1
ATOM 667 C C . ARG A 1 91 ? -18.152 0.593 18.305 1.00 91.44 91 ARG A C 1
ATOM 669 O O . ARG A 1 91 ? -17.969 0.061 17.212 1.00 91.44 91 ARG A O 1
ATOM 676 N N . MET A 1 92 ? -17.161 1.103 19.035 1.00 91.12 92 MET A N 1
ATOM 677 C CA . MET A 1 92 ? -15.751 1.114 18.624 1.00 91.12 92 MET A CA 1
ATOM 678 C C . MET A 1 92 ? -15.237 -0.300 18.321 1.00 91.12 92 MET A C 1
ATOM 680 O O . MET A 1 92 ? -14.644 -0.548 17.271 1.00 91.12 92 MET A O 1
ATOM 684 N N . THR A 1 93 ? -15.517 -1.257 19.210 1.00 90.25 93 THR A N 1
ATOM 685 C CA . THR A 1 93 ? -15.116 -2.662 19.019 1.00 90.25 93 THR A CA 1
ATOM 686 C C . THR A 1 93 ? -15.756 -3.257 17.763 1.00 90.25 93 THR A C 1
ATOM 688 O O . THR A 1 93 ? -15.093 -3.920 16.966 1.00 90.25 93 THR A O 1
ATOM 691 N N . THR A 1 94 ? -17.044 -2.981 17.547 1.00 92.44 94 THR A N 1
ATOM 692 C CA . THR A 1 94 ? -17.776 -3.445 16.361 1.00 92.44 94 THR A CA 1
ATOM 693 C C . THR A 1 94 ? -17.210 -2.840 15.074 1.00 92.44 94 THR A C 1
ATOM 695 O O . THR A 1 94 ? -17.037 -3.558 14.089 1.00 92.44 94 THR A O 1
ATOM 698 N N . PHE A 1 95 ? -16.863 -1.550 15.093 1.00 92.56 95 PHE A N 1
ATOM 699 C CA . PHE A 1 95 ? -16.221 -0.858 13.976 1.00 92.56 95 PHE A CA 1
ATOM 700 C C . PHE A 1 95 ? -14.885 -1.508 13.599 1.00 92.56 95 PHE A C 1
ATOM 702 O O . PHE A 1 95 ? -14.691 -1.871 12.438 1.00 92.56 95 PHE A O 1
ATOM 709 N N . PHE A 1 96 ? -13.987 -1.724 14.567 1.00 92.38 96 PHE A N 1
ATOM 710 C CA . PHE A 1 96 ? -12.691 -2.350 14.290 1.00 92.38 96 PHE A CA 1
ATOM 711 C C . PHE A 1 96 ? -12.824 -3.808 13.841 1.00 92.38 96 PHE A C 1
ATOM 713 O O . PHE A 1 96 ? -12.108 -4.223 12.930 1.00 92.38 96 PHE A O 1
ATOM 720 N N . ASN A 1 97 ? -13.768 -4.572 14.399 1.00 93.88 97 ASN A N 1
ATOM 721 C CA . ASN A 1 97 ? -14.049 -5.935 13.937 1.00 93.88 97 ASN A CA 1
ATOM 722 C C . ASN A 1 97 ? -14.438 -5.958 12.452 1.00 93.88 97 ASN A C 1
ATOM 724 O O . ASN A 1 97 ? -13.871 -6.724 11.670 1.00 93.88 97 ASN A O 1
ATOM 728 N N . TRP A 1 98 ? -15.360 -5.083 12.043 1.00 95.06 98 TRP A N 1
ATOM 729 C CA . TRP A 1 98 ? -15.765 -4.959 10.642 1.00 95.06 98 TRP A CA 1
ATOM 730 C C . TRP A 1 98 ? -14.634 -4.447 9.745 1.00 95.06 98 TRP A C 1
ATOM 732 O O . TRP A 1 98 ? -14.441 -4.957 8.640 1.00 95.06 98 TRP A O 1
ATOM 742 N N . PHE A 1 99 ? -13.848 -3.484 10.228 1.00 91.94 99 PHE A N 1
ATOM 743 C CA . PHE A 1 99 ? -12.676 -2.971 9.526 1.00 91.94 99 PHE A CA 1
ATOM 744 C C . PHE A 1 99 ? -11.670 -4.088 9.216 1.00 91.94 99 PHE A C 1
ATOM 746 O O . PHE A 1 99 ? -11.283 -4.262 8.061 1.00 91.94 99 PHE A O 1
ATOM 753 N N . TYR A 1 100 ? -11.288 -4.897 10.210 1.00 93.06 100 TYR A N 1
ATOM 754 C CA . TYR A 1 100 ? -10.349 -6.003 10.004 1.00 93.06 100 TYR A CA 1
ATOM 755 C C . TYR A 1 100 ? -10.913 -7.100 9.100 1.00 93.06 100 TYR A C 1
ATOM 757 O O . TYR A 1 100 ? -10.168 -7.662 8.293 1.00 93.06 100 TYR A O 1
ATOM 765 N N . PHE A 1 101 ? -12.215 -7.377 9.187 1.00 96.00 101 PHE A N 1
ATOM 766 C CA . PHE A 1 101 ? -12.884 -8.326 8.301 1.00 96.00 101 PHE A CA 1
ATOM 767 C C . PHE A 1 101 ? -12.801 -7.886 6.832 1.00 96.00 101 PHE A C 1
ATOM 769 O O . PHE A 1 101 ? -12.323 -8.647 5.987 1.00 96.00 101 PHE A O 1
ATOM 776 N N . ILE A 1 102 ? -13.166 -6.634 6.532 1.00 95.88 102 ILE A N 1
ATOM 777 C CA . ILE A 1 102 ? -13.087 -6.081 5.171 1.00 95.88 102 ILE A CA 1
ATOM 778 C C . ILE A 1 102 ? -11.640 -6.041 4.680 1.00 95.88 102 ILE A C 1
ATOM 780 O O . ILE A 1 102 ? -11.376 -6.436 3.548 1.00 95.88 102 ILE A O 1
ATOM 784 N N . VAL A 1 103 ? -10.690 -5.599 5.511 1.00 93.44 103 VAL A N 1
ATOM 785 C CA . VAL A 1 103 ? -9.266 -5.553 5.136 1.00 93.44 103 VAL A CA 1
ATOM 786 C C . VAL A 1 103 ? -8.742 -6.948 4.793 1.00 93.44 103 VAL A C 1
ATOM 788 O O . VAL A 1 103 ? -8.006 -7.101 3.819 1.00 93.44 103 VAL A O 1
ATOM 791 N N . SER A 1 104 ? -9.144 -7.972 5.547 1.00 95.44 104 SER A N 1
ATOM 792 C CA . SER A 1 104 ? -8.733 -9.357 5.296 1.00 95.44 104 SER A CA 1
ATOM 793 C C . SER A 1 104 ? -9.313 -9.891 3.985 1.00 95.44 104 SER A C 1
ATOM 795 O O . SER A 1 104 ? -8.575 -10.448 3.172 1.00 95.44 104 SER A O 1
ATOM 797 N N . ILE A 1 105 ? -10.606 -9.658 3.727 1.00 97.12 105 ILE A N 1
ATOM 798 C CA . ILE A 1 105 ? -11.245 -10.019 2.451 1.00 97.12 105 ILE A CA 1
ATOM 799 C C . ILE A 1 105 ? -10.598 -9.270 1.286 1.00 97.12 105 ILE A C 1
ATOM 801 O O . ILE A 1 105 ? -10.287 -9.878 0.265 1.00 97.12 105 ILE A O 1
ATOM 805 N N . GLY A 1 106 ? -10.352 -7.969 1.439 1.00 94.75 106 GLY A N 1
ATOM 806 C CA . GLY A 1 106 ? -9.687 -7.151 0.431 1.00 94.75 106 GLY A CA 1
ATOM 807 C C . GLY A 1 106 ? -8.275 -7.646 0.129 1.00 94.75 106 GLY A C 1
ATOM 808 O O . GLY A 1 106 ? -7.900 -7.733 -1.035 1.00 94.75 106 GLY A O 1
ATOM 809 N N . SER A 1 107 ? -7.512 -8.047 1.151 1.00 93.81 107 SER A N 1
ATOM 810 C CA . SER A 1 107 ? -6.189 -8.651 0.968 1.00 93.81 107 SER A CA 1
ATOM 811 C C . SER A 1 107 ? -6.269 -9.982 0.223 1.00 93.81 107 SER A C 1
ATOM 813 O O . SER A 1 107 ? -5.454 -10.226 -0.663 1.00 93.81 107 SER A O 1
ATOM 815 N N . MET A 1 108 ? -7.246 -10.831 0.553 1.00 94.81 108 MET A N 1
ATOM 816 C CA . MET A 1 108 ? -7.472 -12.100 -0.142 1.00 94.81 108 MET A CA 1
ATOM 817 C C . MET A 1 108 ? -7.855 -11.870 -1.609 1.00 94.81 108 MET A C 1
ATOM 819 O O . MET A 1 108 ? -7.307 -12.524 -2.493 1.00 94.81 108 MET A O 1
ATOM 823 N N . ALA A 1 109 ? -8.733 -10.904 -1.886 1.00 94.44 109 ALA A N 1
ATOM 824 C CA . ALA A 1 109 ? -9.105 -10.516 -3.244 1.00 94.44 109 ALA A CA 1
ATOM 825 C C . ALA A 1 109 ? -7.915 -9.930 -4.020 1.00 94.44 109 ALA A C 1
ATOM 827 O O . ALA A 1 109 ? -7.732 -10.256 -5.187 1.00 94.44 109 ALA A O 1
ATOM 828 N N . ALA A 1 110 ? -7.064 -9.123 -3.379 1.00 91.94 110 ALA A N 1
ATOM 829 C CA . ALA A 1 110 ? -5.880 -8.552 -4.016 1.00 91.94 110 ALA A CA 1
ATOM 830 C C . ALA A 1 110 ? -4.887 -9.632 -4.474 1.00 91.94 110 ALA A C 1
ATOM 832 O O . ALA A 1 110 ? -4.352 -9.532 -5.569 1.00 91.94 110 ALA A O 1
ATOM 833 N N . VAL A 1 111 ? -4.665 -10.686 -3.684 1.00 93.31 111 VAL A N 1
ATOM 834 C CA . VAL A 1 111 ? -3.737 -11.770 -4.070 1.00 93.31 111 VAL A CA 1
ATOM 835 C C . VAL A 1 111 ? -4.360 -12.826 -4.987 1.00 93.31 111 VAL A C 1
ATOM 837 O O . VAL A 1 111 ? -3.630 -13.629 -5.552 1.00 93.31 111 VAL A O 1
ATOM 840 N N . THR A 1 112 ? -5.688 -12.852 -5.133 1.00 93.62 112 THR A N 1
ATOM 841 C CA . THR A 1 112 ? -6.393 -13.819 -5.993 1.00 93.62 112 THR A CA 1
ATOM 842 C C . THR A 1 112 ? -6.872 -13.182 -7.291 1.00 93.62 112 THR A C 1
ATOM 844 O O . THR A 1 112 ? -6.452 -13.595 -8.363 1.00 93.62 112 THR A O 1
ATOM 847 N N . VAL A 1 113 ? -7.722 -12.158 -7.210 1.00 93.75 113 VAL A N 1
ATOM 848 C CA . VAL A 1 113 ? -8.368 -11.525 -8.366 1.00 93.75 113 VAL A CA 1
ATOM 849 C C . VAL A 1 113 ? -7.378 -10.704 -9.183 1.00 93.75 113 VAL A C 1
ATOM 851 O O . VAL A 1 113 ? -7.363 -10.854 -10.398 1.00 93.75 113 VAL A O 1
ATOM 854 N N . LEU A 1 114 ? -6.540 -9.864 -8.556 1.00 89.75 114 LEU A N 1
ATOM 855 C CA . LEU A 1 114 ? -5.565 -9.072 -9.326 1.00 89.75 114 LEU A CA 1
ATOM 856 C C . LEU A 1 114 ? -4.525 -9.974 -9.989 1.00 89.75 114 LEU A C 1
ATOM 858 O O . LEU A 1 114 ? -4.255 -9.807 -11.166 1.00 89.75 114 LEU A O 1
ATOM 862 N N . VAL A 1 115 ? -4.003 -10.966 -9.264 1.00 91.44 115 VAL A N 1
ATOM 863 C CA . VAL A 1 115 ? -3.021 -11.919 -9.810 1.00 91.44 115 VAL A CA 1
ATOM 864 C C . VAL A 1 115 ? -3.616 -12.787 -10.920 1.00 91.44 115 VAL A C 1
ATOM 866 O O . VAL A 1 115 ? -2.886 -13.224 -11.791 1.00 91.44 115 VAL A O 1
ATOM 869 N N . TYR A 1 116 ? -4.926 -13.049 -10.904 1.00 91.06 116 TYR A N 1
ATOM 870 C CA . TYR A 1 116 ? -5.596 -13.768 -11.989 1.00 91.06 116 TYR A CA 1
ATOM 871 C C . TYR A 1 116 ? -5.770 -12.920 -13.263 1.00 91.06 116 TYR A C 1
ATOM 873 O O . TYR A 1 116 ? -5.921 -13.478 -14.347 1.00 91.06 116 TYR A O 1
ATOM 881 N N . ILE A 1 117 ? -5.829 -11.589 -13.132 1.00 91.88 117 ILE A N 1
ATOM 882 C CA . ILE A 1 117 ? -6.009 -10.661 -14.261 1.00 91.88 117 ILE A CA 1
ATOM 883 C C . ILE A 1 117 ? -4.677 -10.356 -14.959 1.00 91.88 117 ILE A C 1
ATOM 885 O O . ILE A 1 117 ? -4.679 -10.145 -16.172 1.00 91.88 117 ILE A O 1
ATOM 889 N N . GLU A 1 118 ? -3.587 -10.293 -14.191 1.00 71.00 118 GLU A N 1
ATOM 890 C CA . GLU A 1 118 ? -2.210 -10.136 -14.687 1.00 71.00 118 GLU A CA 1
ATOM 891 C C . GLU A 1 118 ? -1.689 -11.419 -15.354 1.00 71.00 118 GLU A C 1
ATOM 893 O O . GLU A 1 118 ? -1.059 -11.298 -16.430 1.00 71.00 118 GLU A O 1
#

Nearest PDB structures (foldseek):
  4oh3-assembly1_A  TM=9.051E-01  e=6.898E-08  Arabidopsis thaliana
  4oh3-assembly1_B  TM=8.887E-01  e=1.744E-07  Arabidopsis thaliana
  3aei-assembly1_A  TM=4.814E-01  e=3.525E+00  Thermococcus sp. JCM 11816
  6nrb-assembly1_1  TM=3.679E-01  e=8.913E+00  Homo sapiens
  7unf-assembly1_n  TM=2.900E-01  e=5.781E+00  Homo sapiens

Secondary structure (DSSP, 8-state):
-HHHHHHHHHHHHHHHHHHHHHHHHHHH-TTSSPPPPPTT-S-PPPPPHHHHHHHHHHHHHHHHHHHHHHHHHHHHHHTTS-TTSHHHHHHHHHHHHHHHHHHHHHHHHIIIIIHHH-

Sequence (118 aa):
VIVTQYGFNLLVISVRLQGVTILTISTIIPSLRPPTCQEGSSSCIQANGTQLGVLHLALYLTALGTGGLKSCVSGFGSDQFDETDKDERARMTTFFNWFYFIVSIGSMAAVTVLVYIE

Solvent-accessible surface area (backbone atoms only — not comparable to full-atom values): 6605 Å² total; per-residue (Å²): 108,70,70,60,52,53,54,50,51,53,51,26,51,54,40,23,51,53,10,49,50,49,46,53,50,36,74,69,38,72,88,45,39,58,78,87,69,62,92,90,60,97,73,70,71,76,66,50,74,66,38,51,47,53,50,50,51,17,49,51,33,29,49,52,14,50,52,53,47,61,68,44,51,58,57,59,60,48,74,76,42,55,78,87,42,72,68,43,40,52,50,48,54,52,51,52,54,52,50,54,50,51,51,51,52,50,52,52,43,53,68,47,56,53,60,69,73,108

Mean predicted aligned error: 7.34 Å

Organism: Opuntia streptacantha (NCBI:txid393608)

pLDDT: mean 86.69, std 9.13, range [60.59, 97.12]